Protein AF-A0A371LRX5-F1 (afdb_monomer_lite)

Radius of gyration: 11.83 Å; chains: 1; bounding box: 24×35×22 Å

pLDDT: mean 77.46, std 4.64, range [56.78, 84.0]

Structure (mmCIF, N/CA/C/O backbone):
data_AF-A0A371LRX5-F1
#
_entry.id   AF-A0A371LRX5-F1
#
loop_
_atom_site.group_PDB
_atom_site.id
_atom_site.type_symbol
_atom_site.label_atom_id
_atom_site.label_alt_id
_atom_site.label_comp_id
_atom_site.label_asym_id
_atom_site.label_entity_id
_atom_site.label_seq_id
_atom_site.pdbx_PDB_ins_code
_atom_site.Cartn_x
_atom_site.Cartn_y
_atom_site.Cartn_z
_atom_site.occupancy
_atom_site.B_iso_or_equiv
_atom_site.auth_seq_id
_atom_site.auth_comp_id
_atom_site.auth_asym_id
_atom_site.auth_atom_id
_atom_site.pdbx_PDB_model_num
ATOM 1 N N . VAL A 1 1 ? -15.290 -11.066 6.250 1.00 56.78 1 VAL A N 1
ATOM 2 C CA . VAL A 1 1 ? -15.632 -9.629 6.045 1.00 56.78 1 VAL A CA 1
ATOM 3 C C . VAL A 1 1 ? -15.353 -8.698 7.235 1.00 56.78 1 VAL A C 1
ATOM 5 O O . VAL A 1 1 ? -15.409 -7.491 7.047 1.00 56.78 1 VAL A O 1
ATOM 8 N N . LYS A 1 2 ? -15.034 -9.196 8.444 1.00 76.31 2 LYS A N 1
ATOM 9 C CA . LYS A 1 2 ? -14.800 -8.328 9.620 1.00 76.31 2 LYS A CA 1
ATOM 10 C C . LYS A 1 2 ? -13.573 -7.406 9.470 1.00 76.31 2 LYS A C 1
ATOM 12 O O . LYS A 1 2 ? -13.649 -6.243 9.832 1.00 76.31 2 LYS A O 1
ATOM 17 N N . ILE A 1 3 ? -12.501 -7.906 8.849 1.00 73.75 3 ILE A N 1
ATOM 18 C CA . ILE A 1 3 ? -11.223 -7.190 8.692 1.00 73.75 3 ILE A CA 1
ATOM 19 C C . ILE A 1 3 ? -11.352 -5.995 7.735 1.00 73.75 3 ILE A C 1
ATOM 21 O O . ILE A 1 3 ? -11.026 -4.881 8.119 1.00 73.75 3 ILE A O 1
ATOM 25 N N . ILE A 1 4 ? -11.923 -6.178 6.537 1.00 74.50 4 ILE A N 1
ATOM 26 C CA . ILE A 1 4 ? -12.115 -5.066 5.582 1.00 74.50 4 ILE A CA 1
ATOM 27 C C . ILE A 1 4 ? -13.023 -3.977 6.174 1.00 74.50 4 ILE A C 1
ATOM 29 O O . ILE A 1 4 ? -12.769 -2.798 5.972 1.00 74.50 4 ILE A O 1
ATOM 33 N N . LYS A 1 5 ? -14.039 -4.342 6.970 1.00 75.00 5 LYS A N 1
ATOM 34 C CA . LYS A 1 5 ? -14.888 -3.352 7.652 1.0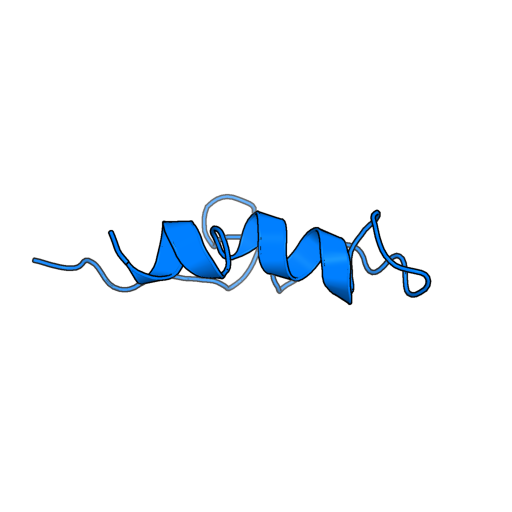0 75.00 5 LYS A CA 1
ATOM 35 C C . LYS A 1 5 ? -14.154 -2.540 8.724 1.00 75.00 5 LYS A C 1
ATOM 37 O O . LYS A 1 5 ? -14.522 -1.395 8.940 1.00 75.00 5 LYS A O 1
ATOM 42 N N . GLN A 1 6 ? -13.171 -3.120 9.413 1.00 75.69 6 GLN A N 1
ATOM 43 C CA . GLN A 1 6 ? -12.435 -2.429 10.478 1.00 75.69 6 GLN A CA 1
ATOM 44 C C . GLN A 1 6 ? -11.254 -1.619 9.951 1.00 75.69 6 GLN A C 1
ATOM 46 O O . GLN A 1 6 ? -10.998 -0.522 10.439 1.00 75.69 6 GLN A O 1
ATOM 51 N N . VAL A 1 7 ? -10.515 -2.168 8.988 1.00 78.19 7 VAL A N 1
ATOM 52 C CA . VAL A 1 7 ? -9.240 -1.593 8.551 1.00 78.19 7 VAL A CA 1
ATOM 53 C C . VAL A 1 7 ? -9.148 -1.382 7.048 1.00 78.19 7 VAL A C 1
ATOM 55 O O . VAL A 1 7 ? -8.152 -0.836 6.613 1.00 78.19 7 VAL A O 1
ATOM 58 N N . GLY A 1 8 ? -10.153 -1.716 6.243 1.00 82.06 8 GLY A N 1
ATOM 59 C CA . GLY A 1 8 ? -10.066 -1.600 4.784 1.00 82.06 8 GLY A CA 1
ATOM 60 C C . GLY A 1 8 ? -9.139 -2.641 4.149 1.00 82.06 8 GLY A C 1
ATOM 61 O O . GLY A 1 8 ? -8.616 -3.545 4.806 1.00 82.06 8 GLY A O 1
ATOM 62 N N . ASN A 1 9 ? -8.969 -2.549 2.837 1.00 84.00 9 ASN A N 1
ATOM 63 C CA . ASN A 1 9 ? -8.038 -3.372 2.077 1.00 84.00 9 ASN A CA 1
ATOM 64 C C . ASN A 1 9 ? -6.605 -2.812 2.155 1.00 84.00 9 ASN A C 1
ATOM 66 O O . ASN A 1 9 ? -6.381 -1.669 2.551 1.00 84.00 9 ASN A O 1
ATOM 70 N N . TYR A 1 10 ? -5.614 -3.612 1.746 1.00 81.62 10 TYR A N 1
ATOM 71 C CA . TYR A 1 10 ? -4.203 -3.216 1.819 1.00 81.62 10 TYR A CA 1
ATOM 72 C C . TYR A 1 10 ? -3.913 -1.871 1.136 1.00 81.62 10 TYR A C 1
ATOM 74 O O . TYR A 1 10 ? -3.112 -1.085 1.634 1.00 81.62 10 TYR A O 1
ATOM 82 N N . GLY A 1 11 ? -4.587 -1.571 0.024 1.00 79.06 11 GLY A N 1
ATOM 83 C CA . GLY A 1 11 ? -4.399 -0.306 -0.667 1.00 79.06 11 GLY A CA 1
ATOM 84 C C . GLY A 1 11 ? -4.870 0.906 0.126 1.00 79.06 11 GLY A C 1
ATOM 85 O O . GLY A 1 11 ? -4.174 1.917 0.101 1.00 79.06 11 GLY A O 1
ATOM 86 N N . GLU A 1 12 ? -5.975 0.780 0.855 1.00 82.19 12 GLU A N 1
ATOM 87 C CA . GLU A 1 12 ? -6.532 1.822 1.732 1.00 82.19 12 GLU A CA 1
ATOM 88 C C . GLU A 1 12 ? -5.714 1.989 3.022 1.00 82.19 12 GLU A C 1
ATOM 90 O O . GLU A 1 12 ? -5.632 3.075 3.596 1.00 82.19 12 GLU A O 1
ATOM 95 N N . ILE A 1 13 ? -5.112 0.906 3.520 1.00 82.69 13 ILE A N 1
ATOM 96 C CA . ILE A 1 13 ? -4.208 0.959 4.679 1.00 82.69 13 ILE A CA 1
ATOM 97 C C . ILE A 1 13 ? -2.886 1.618 4.291 1.00 82.69 13 ILE A C 1
ATOM 99 O O . ILE A 1 13 ? -2.383 2.452 5.042 1.00 82.69 13 ILE A O 1
ATOM 103 N N . PHE A 1 14 ? -2.327 1.263 3.134 1.00 83.06 14 PHE A N 1
ATOM 104 C CA . PHE A 1 14 ? -1.081 1.850 2.659 1.00 83.06 14 PHE A CA 1
ATOM 105 C C . PHE A 1 14 ? -1.255 3.346 2.398 1.00 83.06 14 PHE A C 1
ATOM 107 O O . PHE A 1 14 ? -0.457 4.142 2.880 1.00 83.06 14 PHE A O 1
ATOM 114 N N . ASP A 1 15 ? -2.317 3.739 1.691 1.00 81.12 15 ASP A N 1
ATOM 115 C CA . ASP A 1 15 ? -2.498 5.132 1.285 1.00 81.12 15 ASP A CA 1
ATOM 116 C C . ASP A 1 15 ? -2.678 6.093 2.469 1.00 81.12 15 ASP A C 1
ATOM 118 O O . ASP A 1 15 ? -2.074 7.161 2.481 1.00 81.12 15 ASP A O 1
ATOM 122 N N . ARG A 1 16 ? -3.406 5.680 3.517 1.00 81.81 16 ARG A N 1
ATOM 123 C CA . ARG A 1 16 ? -3.613 6.527 4.706 1.00 81.81 16 ARG A CA 1
ATOM 124 C C . ARG A 1 16 ? -2.368 6.687 5.584 1.00 81.81 16 ARG A C 1
ATOM 126 O O . ARG A 1 16 ? -2.260 7.670 6.302 1.00 81.81 16 ARG A O 1
ATOM 133 N N . ASN A 1 17 ? -1.499 5.674 5.624 1.00 77.38 17 ASN A N 1
ATOM 134 C CA . ASN A 1 17 ? -0.403 5.617 6.597 1.00 77.38 17 ASN A C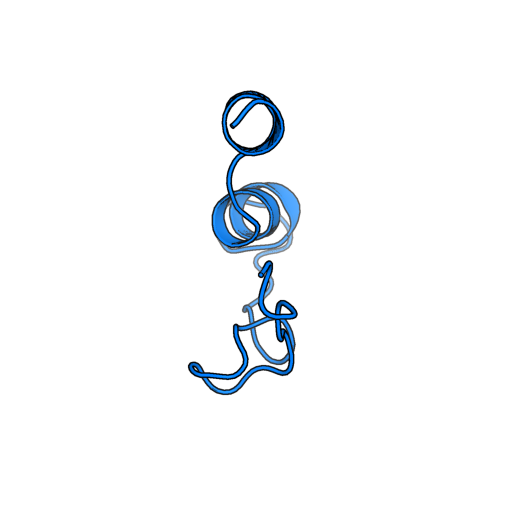A 1
ATOM 135 C C . ASN A 1 17 ? 0.925 6.050 5.980 1.00 77.38 17 ASN A C 1
ATOM 137 O O . ASN A 1 17 ? 1.710 6.744 6.616 1.00 77.38 17 ASN A O 1
ATOM 141 N N . VAL A 1 18 ? 1.188 5.647 4.739 1.00 80.19 18 VAL A N 1
ATOM 142 C CA . VAL A 1 18 ? 2.495 5.837 4.093 1.00 80.19 18 VAL A CA 1
ATOM 143 C C . VAL A 1 18 ? 2.398 6.379 2.667 1.00 80.19 18 VAL A C 1
ATOM 145 O O . VAL A 1 18 ? 3.385 6.908 2.173 1.00 80.19 18 VAL A O 1
ATOM 148 N N . GLY A 1 19 ? 1.244 6.247 2.006 1.00 78.69 19 GLY A N 1
ATOM 149 C CA . GLY A 1 19 ? 1.042 6.648 0.616 1.00 78.69 19 GLY A CA 1
ATOM 150 C C . GLY A 1 19 ? 0.700 8.124 0.434 1.00 78.69 19 GLY A C 1
ATOM 151 O O . GLY A 1 19 ? 1.074 8.974 1.236 1.00 78.69 19 GLY A O 1
ATOM 152 N N 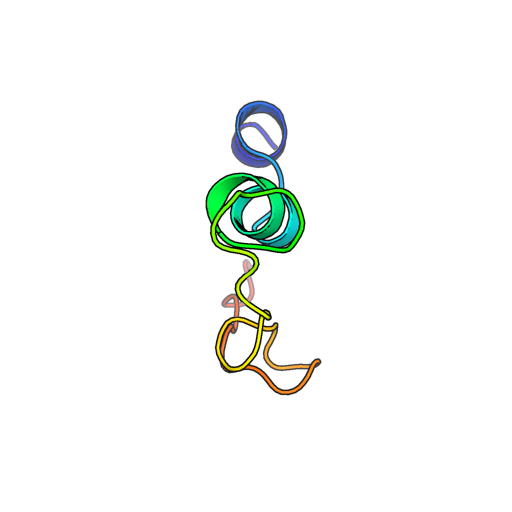. ALA A 1 20 ? -0.005 8.441 -0.652 1.00 74.56 20 ALA A N 1
ATOM 153 C CA . ALA A 1 20 ? -0.276 9.822 -1.050 1.00 74.56 20 ALA A CA 1
ATOM 154 C C . ALA A 1 20 ? -1.163 10.567 -0.038 1.00 74.56 20 ALA A C 1
ATOM 156 O O . ALA A 1 20 ? -1.104 11.795 0.042 1.00 74.56 20 ALA A O 1
ATOM 157 N N . GLY A 1 21 ? -1.956 9.822 0.737 1.00 71.94 21 GLY A N 1
ATOM 158 C CA . GLY A 1 21 ? -2.782 10.338 1.825 1.00 71.94 21 GLY A CA 1
ATOM 159 C C . GLY A 1 21 ? -2.046 10.605 3.142 1.00 71.94 21 GLY A C 1
ATOM 160 O O . GLY A 1 21 ? -2.682 11.105 4.067 1.00 71.94 21 GLY A O 1
ATOM 161 N N . SER A 1 22 ? -0.748 10.300 3.259 1.00 73.88 22 SER A N 1
ATOM 162 C CA . SER A 1 22 ? 0.037 10.567 4.471 1.00 73.88 22 SER A CA 1
ATOM 163 C C . SER A 1 22 ? 1.169 11.570 4.235 1.00 73.88 22 SER A C 1
ATOM 165 O O . SER A 1 22 ? 1.580 11.820 3.101 1.00 73.88 22 SER A O 1
ATOM 167 N N . GLU A 1 23 ? 1.700 12.154 5.315 1.00 74.94 23 GLU A N 1
ATOM 168 C CA . GLU A 1 23 ? 2.818 13.113 5.251 1.00 74.94 23 GLU A CA 1
ATOM 169 C C . GLU A 1 23 ? 4.085 12.528 4.605 1.00 74.94 23 GLU A C 1
ATOM 171 O O . GLU A 1 23 ? 4.934 13.279 4.129 1.00 74.94 23 GLU A O 1
ATOM 176 N N . LEU A 1 24 ? 4.195 11.196 4.543 1.00 74.31 24 LEU A N 1
ATOM 177 C CA . LEU A 1 24 ? 5.346 10.483 3.990 1.00 74.31 24 LEU A CA 1
ATOM 178 C C . LEU A 1 24 ? 5.333 10.417 2.455 1.00 74.31 24 LEU A C 1
ATOM 180 O O . LEU A 1 24 ? 6.404 10.316 1.859 1.00 74.31 24 LEU A O 1
ATOM 184 N N . LYS A 1 25 ? 4.154 10.479 1.814 1.00 77.00 25 LYS A N 1
ATOM 185 C CA . LYS A 1 25 ? 3.970 10.48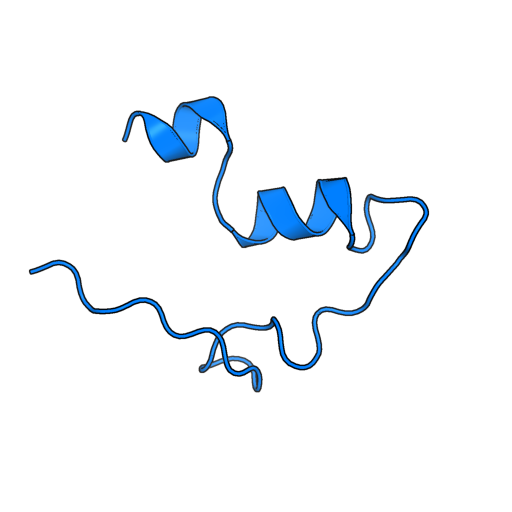2 0.347 1.00 77.00 25 LYS A CA 1
ATOM 186 C C . LYS A 1 25 ? 4.803 9.429 -0.401 1.00 77.00 25 LYS A C 1
ATOM 188 O O . LYS A 1 25 ? 5.354 9.701 -1.468 1.00 77.00 25 LYS A O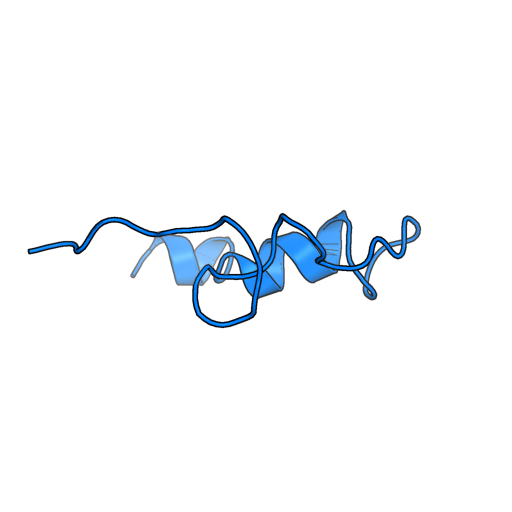 1
ATOM 193 N N . ILE A 1 26 ? 4.899 8.221 0.147 1.00 76.69 26 ILE A N 1
ATOM 194 C CA . ILE A 1 26 ? 5.702 7.143 -0.433 1.00 76.69 26 ILE A CA 1
ATOM 195 C C . ILE A 1 26 ? 4.947 6.531 -1.613 1.00 76.69 26 ILE A C 1
ATOM 197 O O . ILE A 1 26 ? 3.824 6.034 -1.480 1.00 76.69 26 ILE A O 1
ATOM 201 N N . GLU A 1 27 ? 5.584 6.523 -2.782 1.00 75.44 27 GLU A N 1
ATOM 202 C CA . GLU A 1 27 ? 5.061 5.805 -3.939 1.00 75.44 27 GLU A CA 1
ATOM 203 C C . GLU A 1 27 ? 5.062 4.292 -3.695 1.00 75.44 27 GLU A C 1
ATOM 205 O O . GLU A 1 27 ? 5.967 3.726 -3.080 1.00 75.44 27 GLU A O 1
ATOM 210 N N . ARG A 1 28 ? 4.031 3.605 -4.203 1.00 75.00 28 ARG A N 1
ATOM 211 C CA . ARG A 1 28 ? 3.810 2.174 -3.936 1.00 75.00 28 ARG A CA 1
ATOM 212 C C . ARG A 1 28 ? 5.000 1.303 -4.333 1.00 75.00 28 ARG A C 1
ATOM 214 O O . ARG A 1 28 ? 5.258 0.339 -3.623 1.00 75.00 28 ARG A O 1
ATOM 221 N N . GLY A 1 29 ? 5.710 1.629 -5.417 1.00 80.56 29 GLY A N 1
ATOM 222 C CA . GLY A 1 29 ? 6.926 0.935 -5.859 1.00 80.56 29 GLY A CA 1
ATOM 223 C C . GLY A 1 29 ? 6.844 -0.591 -5.713 1.00 80.56 29 GLY A C 1
ATOM 224 O O . GLY A 1 29 ? 5.913 -1.229 -6.203 1.00 80.56 29 GLY A O 1
ATOM 225 N N . LEU A 1 30 ? 7.782 -1.165 -4.954 1.00 74.56 30 LEU A N 1
ATOM 226 C CA . LEU A 1 30 ? 7.849 -2.605 -4.663 1.00 74.56 30 LEU A CA 1
ATOM 227 C C . LEU A 1 30 ? 6.668 -3.137 -3.825 1.00 74.56 30 LEU A C 1
ATOM 229 O O . LEU A 1 30 ? 6.355 -4.322 -3.901 1.00 74.56 30 LEU A O 1
ATOM 233 N N . ASN A 1 31 ? 5.985 -2.281 -3.063 1.00 79.12 31 ASN A N 1
ATOM 234 C CA . ASN A 1 31 ? 4.782 -2.615 -2.288 1.00 79.12 31 ASN A CA 1
ATOM 235 C C . ASN A 1 31 ? 3.491 -2.580 -3.131 1.00 79.12 31 ASN A C 1
ATOM 237 O O . ASN A 1 31 ? 2.386 -2.714 -2.598 1.00 79.12 31 ASN A O 1
ATOM 241 N N . ALA A 1 32 ? 3.585 -2.369 -4.447 1.00 80.44 32 ALA A N 1
ATOM 242 C CA . ALA A 1 32 ? 2.451 -2.566 -5.337 1.00 80.44 32 ALA A CA 1
ATOM 243 C C . ALA A 1 32 ? 2.072 -4.058 -5.431 1.00 80.44 32 ALA A C 1
ATOM 245 O O . ALA A 1 32 ? 2.839 -4.957 -5.080 1.00 80.44 32 ALA A O 1
ATOM 246 N N . LEU A 1 33 ? 0.861 -4.326 -5.923 1.00 80.81 33 LEU A N 1
ATOM 247 C CA . LEU A 1 33 ? 0.438 -5.695 -6.207 1.00 80.81 33 LEU A CA 1
ATOM 248 C C . LEU A 1 33 ? 1.342 -6.314 -7.276 1.00 80.81 33 LEU A C 1
ATOM 250 O O . LEU A 1 33 ? 1.803 -5.620 -8.185 1.00 80.81 33 LEU A O 1
ATOM 254 N N . TRP A 1 34 ? 1.529 -7.629 -7.202 1.00 81.06 34 TRP A N 1
ATOM 255 C CA . TRP A 1 34 ? 2.348 -8.387 -8.150 1.00 81.06 34 TRP A CA 1
ATOM 256 C C . TRP A 1 34 ? 1.941 -8.183 -9.620 1.00 81.06 34 TRP A C 1
ATOM 258 O O . TRP A 1 34 ? 2.788 -8.078 -10.500 1.00 81.06 34 TRP A O 1
ATOM 268 N N . ASN A 1 35 ? 0.643 -8.031 -9.891 1.00 81.94 35 ASN A N 1
ATOM 269 C CA . ASN A 1 35 ? 0.111 -7.766 -11.231 1.00 81.94 35 ASN A CA 1
ATOM 270 C C . ASN A 1 35 ? 0.207 -6.290 -11.666 1.00 81.94 35 ASN A C 1
ATOM 272 O O . ASN A 1 35 ? -0.209 -5.949 -12.771 1.00 81.94 35 ASN A O 1
ATOM 276 N N . LYS A 1 36 ? 0.721 -5.410 -10.801 1.00 78.88 36 LYS A N 1
ATOM 277 C CA . LYS A 1 36 ? 0.951 -3.980 -11.058 1.00 78.88 36 LYS A CA 1
ATOM 278 C C . LYS A 1 36 ? 2.435 -3.605 -10.951 1.00 78.88 36 LYS A C 1
ATOM 280 O O . LYS A 1 36 ? 2.750 -2.445 -10.713 1.00 78.88 36 LYS A O 1
ATOM 285 N N . GLY A 1 37 ? 3.334 -4.581 -11.101 1.00 74.75 37 GLY A N 1
ATOM 286 C CA . GLY A 1 37 ? 4.784 -4.363 -11.082 1.00 74.75 37 GLY A CA 1
ATOM 287 C C . GLY A 1 37 ? 5.418 -4.298 -9.688 1.00 74.75 37 GLY A C 1
ATOM 288 O O . GLY A 1 37 ? 6.587 -3.940 -9.586 1.00 74.75 37 GLY A O 1
ATOM 289 N N . GLY A 1 38 ? 4.680 -4.637 -8.625 1.00 78.62 38 GLY A N 1
ATOM 290 C CA . GLY A 1 38 ? 5.245 -4.797 -7.282 1.00 78.62 38 GLY A CA 1
ATOM 291 C C . GLY A 1 38 ? 5.483 -6.260 -6.912 1.00 78.62 38 GLY A C 1
ATOM 292 O O . GLY A 1 38 ? 5.384 -7.155 -7.745 1.00 78.62 38 GLY A O 1
ATOM 293 N N . LEU A 1 39 ? 5.803 -6.517 -5.648 1.00 80.12 39 LEU A N 1
ATOM 294 C CA . LEU A 1 39 ? 6.107 -7.859 -5.133 1.00 80.12 39 LEU A CA 1
ATOM 295 C C . LEU A 1 39 ? 4.996 -8.408 -4.241 1.00 80.12 39 LEU A C 1
ATOM 297 O O . LEU A 1 39 ? 5.094 -9.518 -3.716 1.00 80.12 39 LEU A O 1
ATOM 301 N N . GLN A 1 40 ? 3.926 -7.641 -4.051 1.00 80.25 40 GLN A N 1
ATOM 302 C CA . GLN A 1 40 ? 2.902 -8.021 -3.109 1.00 80.25 40 GLN A CA 1
ATOM 303 C C . GLN A 1 40 ? 1.918 -9.023 -3.720 1.00 80.25 40 GLN A C 1
ATOM 305 O O . GLN A 1 40 ? 1.035 -8.678 -4.513 1.00 80.25 40 GLN A O 1
ATOM 310 N N . TYR A 1 41 ? 2.079 -10.283 -3.327 1.00 77.62 41 TYR A N 1
ATOM 311 C CA . TYR A 1 41 ? 1.248 -11.403 -3.751 1.00 77.62 41 TYR A CA 1
ATOM 312 C C . TYR A 1 41 ? 0.441 -11.938 -2.568 1.00 77.62 41 TYR A C 1
ATOM 314 O O . TYR A 1 41 ? 1.005 -12.395 -1.575 1.00 77.62 41 TYR A O 1
ATOM 322 N N . ALA A 1 42 ? -0.886 -11.886 -2.670 1.00 80.06 42 ALA A N 1
ATOM 323 C CA . ALA A 1 42 ? -1.763 -12.541 -1.709 1.00 80.06 42 ALA A CA 1
ATOM 324 C C . ALA A 1 42 ? -1.953 -14.012 -2.127 1.00 80.06 42 ALA A C 1
ATOM 326 O O . ALA A 1 42 ? -2.379 -14.250 -3.261 1.00 80.06 42 ALA A O 1
ATOM 327 N N . PRO A 1 43 ? -1.668 -14.996 -1.252 1.00 80.25 43 PRO A N 1
ATOM 328 C CA . PRO A 1 43 ? -1.934 -16.399 -1.544 1.00 80.25 43 PRO A CA 1
ATOM 329 C C . PRO A 1 43 ? -3.426 -16.632 -1.835 1.00 80.25 43 PRO A C 1
ATOM 331 O O . PRO A 1 43 ? -4.273 -16.003 -1.192 1.00 80.25 43 PRO A O 1
ATOM 334 N N . PRO A 1 44 ? -3.776 -17.533 -2.772 1.00 77.25 44 PRO A N 1
ATOM 335 C CA . PRO A 1 44 ? -5.169 -17.835 -3.068 1.00 77.25 44 PRO A CA 1
ATOM 336 C C . PRO A 1 44 ? -5.827 -18.490 -1.851 1.00 77.25 44 PRO A C 1
ATOM 338 O O . PRO A 1 44 ? -5.432 -19.576 -1.427 1.00 77.25 44 PRO A O 1
ATOM 341 N N . VAL A 1 45 ? -6.842 -17.826 -1.301 1.00 70.81 45 VAL A N 1
ATOM 342 C CA . VAL A 1 45 ? -7.694 -18.392 -0.252 1.00 70.81 45 VAL A CA 1
ATOM 343 C C . VAL A 1 45 ? -8.687 -19.324 -0.944 1.00 70.81 45 VAL A C 1
ATOM 345 O O . VAL A 1 45 ? -9.565 -18.853 -1.667 1.00 70.81 45 VAL A O 1
ATOM 348 N N . ARG A 1 46 ? -8.482 -20.631 -0.782 1.00 68.31 46 ARG A N 1
ATOM 349 C CA . ARG A 1 46 ? -9.310 -21.712 -1.330 1.00 68.31 46 ARG A CA 1
ATOM 350 C C . ARG A 1 46 ? -9.906 -22.512 -0.187 1.00 68.31 46 ARG A C 1
ATOM 352 O O . ARG A 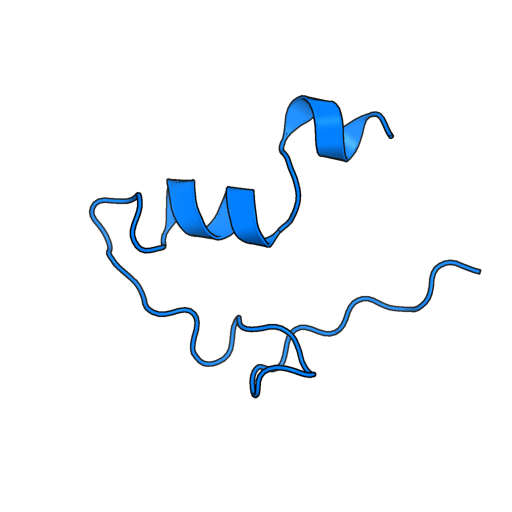1 46 ? -9.168 -22.696 0.807 1.00 68.31 46 ARG A O 1
#

Foldseek 3Di:
DVCCVVQNDPVSNCCCDQDCVDPNNDDCAQVDEPVVNHVDDDPDDD

Secondary structure (DSSP, 8-state):
-HHHHHH--HHHHHHHHTSTTSTT----GGGSBGGGTSSB-PPP--

Sequence (46 aa):
VKIIKQVGNYGEIFDRNVGAGSELKIERGLNALWNKGGLQYAPPVR